Protein AF-J8DRV9-F1 (afdb_monomer)

Solvent-accessible surface area (backbone atoms only — not comparable to full-atom values): 4347 Å² total; per-residue (Å²): 130,86,84,82,65,93,71,75,63,46,77,48,77,50,78,43,84,48,101,82,61,68,50,75,50,78,49,75,49,77,74,81,86,79,64,94,86,58,50,73,65,55,52,54,51,48,52,49,53,53,48,57,52,48,53,51,53,49,53,58,57,53,62,76,72,114

Radius of gyration: 15.83 Å; Cα contacts (8 Å, |Δi|>4): 40; chains: 1; bounding box: 34×21×47 Å

Sequence (66 aa):
MPQFSELLDKITVEIKGKQQGSEMIFSQNIIVAHEEDWTKYDVEKALKGCHDGSEHGWNVMFMGLK

Organism: NCBI:txid1053206

Structure (mmCIF, N/CA/C/O backbone):
data_AF-J8DRV9-F1
#
_entry.id   AF-J8DRV9-F1
#
loop_
_atom_site.group_PDB
_atom_site.id
_atom_site.type_symbol
_atom_site.label_atom_id
_atom_site.label_alt_id
_atom_site.label_comp_id
_atom_site.label_asym_id
_atom_site.label_entity_id
_atom_site.label_seq_id
_atom_site.pdbx_PDB_ins_code
_atom_site.Cartn_x
_atom_site.Cartn_y
_atom_site.Cartn_z
_atom_site.occupancy
_atom_site.B_iso_or_equiv
_atom_site.auth_seq_id
_atom_site.auth_comp_id
_atom_site.auth_asym_id
_atom_site.auth_atom_id
_atom_site.pdbx_PDB_model_num
ATOM 1 N N . MET A 1 1 ? -2.752 -0.958 -22.283 1.00 39.66 1 MET A N 1
ATOM 2 C CA . MET A 1 1 ? -3.201 -2.228 -21.668 1.00 39.66 1 MET A CA 1
ATOM 3 C C . MET A 1 1 ? -2.661 -2.258 -20.250 1.00 39.66 1 MET A C 1
ATOM 5 O O . MET A 1 1 ? -1.524 -1.826 -20.099 1.00 39.66 1 MET A O 1
ATOM 9 N N . PRO A 1 2 ? -3.420 -2.691 -19.229 1.00 47.69 2 PRO A N 1
ATOM 10 C CA . PRO A 1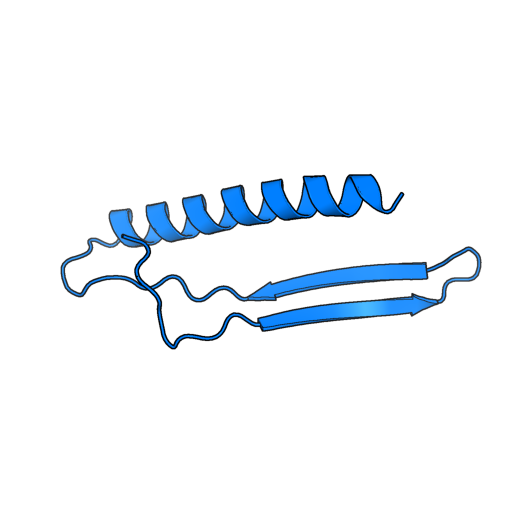 2 ? -2.847 -2.862 -17.899 1.00 47.69 2 PRO A CA 1
ATOM 11 C C . PRO A 1 2 ? -1.781 -3.957 -17.994 1.00 47.69 2 PRO A C 1
ATOM 13 O O . PRO A 1 2 ? -2.071 -5.043 -18.494 1.00 47.69 2 PRO A O 1
ATOM 16 N N . GLN A 1 3 ? -0.547 -3.663 -17.588 1.00 52.34 3 GLN A N 1
ATOM 17 C CA . GLN A 1 3 ? 0.441 -4.709 -17.342 1.00 52.34 3 GLN A CA 1
ATOM 18 C C . GLN A 1 3 ? -0.046 -5.479 -16.113 1.00 52.34 3 GLN A C 1
ATOM 20 O O . GLN A 1 3 ? -0.010 -4.964 -14.998 1.00 52.34 3 GLN A O 1
ATOM 25 N N . PHE A 1 4 ? -0.569 -6.684 -16.324 1.00 56.81 4 PHE A N 1
ATOM 26 C CA . PHE A 1 4 ? -0.834 -7.601 -15.226 1.00 56.81 4 PHE A CA 1
ATOM 27 C C . PHE A 1 4 ? 0.495 -8.223 -14.829 1.00 56.81 4 PHE A C 1
ATOM 29 O O . PHE A 1 4 ? 1.142 -8.895 -15.629 1.00 56.81 4 PHE A O 1
ATOM 36 N N . SER A 1 5 ? 0.914 -7.934 -13.607 1.00 64.50 5 SER A N 1
ATOM 37 C CA . SER A 1 5 ? 2.056 -8.579 -12.990 1.00 64.50 5 SER A CA 1
ATOM 38 C C . SER A 1 5 ? 1.573 -9.800 -12.211 1.00 64.50 5 SER A C 1
ATOM 40 O O . SER A 1 5 ? 0.528 -9.742 -11.567 1.00 64.50 5 SER A O 1
ATOM 42 N N . GLU A 1 6 ? 2.339 -10.891 -12.234 1.00 75.00 6 GLU A N 1
ATOM 43 C CA . GLU A 1 6 ? 2.165 -12.028 -11.309 1.00 75.00 6 GLU A CA 1
ATOM 44 C C . GLU A 1 6 ? 2.557 -11.642 -9.864 1.00 75.00 6 GLU A C 1
ATOM 46 O O . GLU A 1 6 ? 2.391 -12.422 -8.926 1.00 75.00 6 GLU A O 1
ATOM 51 N N . LEU A 1 7 ? 3.115 -10.440 -9.673 1.00 81.88 7 LEU A N 1
ATOM 52 C CA . LEU A 1 7 ? 3.482 -9.908 -8.369 1.00 81.88 7 LEU A CA 1
ATOM 53 C C . LEU A 1 7 ? 2.218 -9.629 -7.554 1.00 81.88 7 LEU A C 1
ATOM 55 O O . LEU A 1 7 ? 1.296 -8.949 -8.001 1.00 81.88 7 LEU A O 1
ATOM 59 N N . LEU A 1 8 ? 2.191 -10.178 -6.343 1.00 83.88 8 LEU A N 1
ATOM 60 C CA . LEU A 1 8 ? 1.052 -10.081 -5.446 1.00 83.88 8 LEU A CA 1
ATOM 61 C C . LEU A 1 8 ? 1.262 -8.950 -4.447 1.00 83.88 8 LEU A C 1
ATOM 63 O O . LEU A 1 8 ? 2.190 -8.983 -3.634 1.00 83.88 8 LEU A O 1
ATOM 67 N N . ASP A 1 9 ? 0.339 -7.999 -4.458 1.00 89.19 9 ASP A N 1
ATOM 68 C CA . ASP A 1 9 ? 0.221 -7.024 -3.386 1.00 89.19 9 ASP A CA 1
ATOM 69 C C . ASP A 1 9 ? -0.253 -7.707 -2.102 1.00 89.19 9 ASP A C 1
ATOM 71 O O . ASP A 1 9 ? -1.057 -8.646 -2.112 1.00 89.19 9 ASP A O 1
ATOM 75 N 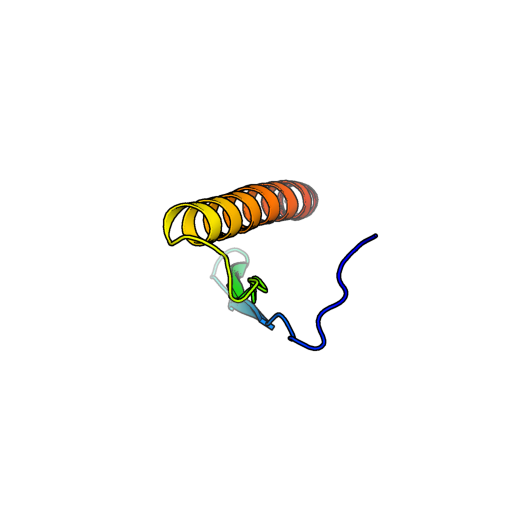N . LYS A 1 10 ? 0.216 -7.198 -0.963 1.00 93.88 10 LYS A N 1
ATOM 76 C CA . LYS A 1 10 ? -0.200 -7.684 0.352 1.00 93.88 10 LYS A CA 1
ATOM 77 C C . LYS A 1 10 ? -0.906 -6.580 1.116 1.00 93.88 10 LYS A C 1
ATOM 79 O O . LYS A 1 10 ? -0.299 -5.568 1.450 1.00 93.88 10 LYS A O 1
ATOM 84 N N . ILE A 1 11 ? -2.158 -6.829 1.484 1.00 95.38 11 ILE A N 1
ATOM 85 C CA . ILE A 1 11 ? -2.910 -5.993 2.421 1.00 95.38 11 ILE A CA 1
ATOM 86 C C . ILE A 1 11 ? -2.946 -6.693 3.777 1.00 95.38 11 ILE A C 1
ATOM 88 O O . ILE A 1 11 ? -3.208 -7.891 3.869 1.00 95.38 11 ILE A O 1
ATOM 92 N N . THR A 1 12 ? -2.669 -5.941 4.835 1.00 96.75 12 THR A N 1
ATOM 93 C CA . THR A 1 12 ? -2.789 -6.379 6.227 1.00 96.75 12 THR A CA 1
ATOM 94 C C . THR A 1 12 ? -3.715 -5.417 6.955 1.00 96.75 12 THR A C 1
ATOM 96 O O . THR A 1 12 ? -3.534 -4.202 6.885 1.00 96.75 12 THR A O 1
ATOM 99 N N . VAL A 1 13 ? -4.714 -5.968 7.645 1.00 96.06 13 VAL A N 1
ATOM 100 C CA . VAL A 1 13 ? -5.659 -5.204 8.461 1.00 96.06 13 VAL A CA 1
ATOM 101 C C . VAL A 1 13 ? -5.622 -5.757 9.874 1.00 96.06 13 VAL A C 1
ATOM 103 O O . VAL A 1 13 ? -5.964 -6.916 10.103 1.00 96.06 13 VAL A O 1
ATOM 106 N N . GLU A 1 14 ? -5.209 -4.929 10.824 1.00 97.19 14 GLU A N 1
ATOM 107 C CA . GLU A 1 14 ? -5.287 -5.246 12.245 1.00 97.19 14 GLU A CA 1
ATOM 108 C C . GLU A 1 14 ? -6.463 -4.493 12.861 1.00 97.19 14 GLU A C 1
ATOM 110 O O . GLU A 1 14 ? -6.560 -3.275 12.724 1.00 97.19 14 GLU A O 1
ATOM 115 N N . ILE A 1 15 ? -7.336 -5.203 13.575 1.00 95.12 15 ILE A N 1
ATOM 116 C CA . ILE A 1 15 ? -8.450 -4.601 14.313 1.00 95.12 15 ILE A CA 1
ATOM 117 C C . ILE A 1 15 ? -8.237 -4.863 15.799 1.00 95.12 15 ILE A C 1
ATOM 119 O O . ILE A 1 15 ? -8.133 -6.010 16.234 1.00 95.12 15 ILE A O 1
ATOM 123 N N . LYS A 1 16 ? -8.177 -3.789 16.584 1.00 95.31 16 LYS A N 1
ATOM 124 C CA . LYS A 1 16 ? -7.986 -3.833 18.035 1.00 95.31 16 LYS A CA 1
ATOM 125 C C . LYS A 1 16 ? -9.227 -3.264 18.709 1.00 95.31 16 LYS A C 1
ATOM 127 O O . LYS A 1 16 ? -9.609 -2.124 18.455 1.00 95.31 16 LYS A O 1
ATOM 132 N N . GLY A 1 17 ? -9.856 -4.046 19.584 1.00 93.69 17 GLY A N 1
ATOM 133 C CA . GLY A 1 17 ? -10.939 -3.545 20.428 1.00 93.69 17 GLY A CA 1
ATOM 134 C C . GLY A 1 17 ? -10.423 -2.470 21.389 1.00 93.69 17 GLY A C 1
ATOM 135 O O . GLY A 1 17 ? -9.347 -2.613 21.973 1.00 93.69 17 GLY A O 1
ATOM 136 N N . LYS A 1 18 ? -11.182 -1.389 21.555 1.00 93.25 18 LYS A N 1
ATOM 137 C CA . LYS A 1 18 ? -10.940 -0.333 22.547 1.00 93.25 18 LYS A CA 1
ATOM 138 C C . LYS A 1 18 ? -12.151 -0.249 23.481 1.00 93.25 18 LYS A C 1
ATOM 140 O O . LYS A 1 18 ? -13.209 -0.789 23.181 1.00 93.25 18 LYS A O 1
ATOM 145 N N . GLN A 1 19 ? -12.014 0.441 24.618 1.00 88.31 19 GLN A N 1
ATOM 146 C CA . GLN A 1 19 ? -13.139 0.643 25.550 1.00 88.31 19 GLN A CA 1
ATOM 147 C C . GLN A 1 19 ? -14.351 1.320 24.887 1.00 88.31 19 GLN A C 1
ATOM 149 O O . GLN A 1 19 ? -15.482 1.067 25.290 1.00 88.31 19 GLN A O 1
ATOM 154 N N . GLN A 1 20 ? -14.125 2.152 23.866 1.00 84.00 20 GLN A N 1
ATOM 155 C CA . GLN A 1 20 ? -15.169 2.723 23.017 1.00 84.00 20 GLN A CA 1
ATOM 156 C C . GLN A 1 20 ? -14.802 2.484 21.548 1.00 84.00 20 GLN A C 1
ATOM 158 O O . GLN A 1 20 ? -13.989 3.206 20.976 1.00 84.00 20 GLN A O 1
ATOM 163 N N . GLY A 1 21 ? -15.381 1.440 20.956 1.00 88.81 21 GLY A N 1
ATOM 164 C CA . GLY A 1 21 ? -15.210 1.104 19.541 1.00 88.81 21 GLY A CA 1
ATOM 165 C C . GLY A 1 21 ? -13.980 0.248 19.233 1.00 88.81 21 GLY A C 1
ATOM 166 O O . GLY A 1 21 ? -13.494 -0.521 20.064 1.00 88.81 21 GLY A O 1
ATOM 167 N N . SER A 1 22 ? -13.492 0.359 18.001 1.00 91.25 22 SER A N 1
ATOM 168 C CA . SER A 1 22 ? -12.360 -0.408 17.483 1.00 91.25 22 SER A CA 1
ATOM 169 C C . SER A 1 22 ? -11.379 0.497 16.751 1.00 91.25 22 SER A C 1
ATOM 171 O O . SER A 1 22 ? -11.780 1.398 16.020 1.00 91.25 22 SER A O 1
ATOM 173 N N . GLU A 1 23 ? -10.094 0.219 16.912 1.00 93.19 23 GLU A N 1
ATOM 174 C CA . GLU A 1 23 ? -9.016 0.824 16.137 1.00 93.19 23 GLU A CA 1
ATOM 175 C C . GLU A 1 23 ? -8.644 -0.124 14.993 1.00 93.19 23 GLU A C 1
ATOM 177 O O . GLU A 1 23 ? -8.361 -1.298 15.237 1.00 93.19 23 GLU A O 1
ATOM 182 N N . MET A 1 24 ? -8.649 0.382 13.759 1.00 93.44 24 MET A N 1
ATOM 183 C CA . MET A 1 24 ? -8.174 -0.341 12.581 1.00 93.44 24 MET A CA 1
ATOM 184 C C . MET A 1 24 ? -6.823 0.228 12.150 1.00 93.44 24 MET A C 1
ATOM 186 O O . MET A 1 24 ? -6.707 1.429 11.913 1.00 93.44 24 MET A O 1
ATOM 190 N N . ILE A 1 25 ? -5.824 -0.639 12.005 1.00 94.94 25 ILE A N 1
ATOM 191 C CA . I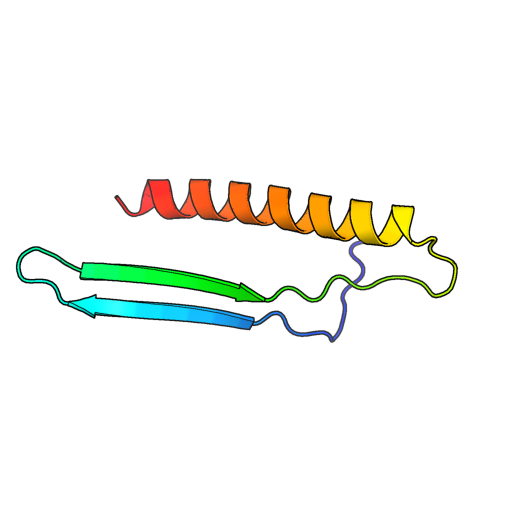LE A 1 25 ? -4.541 -0.316 11.379 1.00 94.94 25 ILE A CA 1
ATOM 192 C C . ILE A 1 25 ? -4.529 -1.007 10.020 1.00 94.94 25 ILE A C 1
ATOM 194 O O . ILE A 1 25 ? -4.575 -2.235 9.936 1.00 94.94 25 ILE A O 1
ATOM 198 N N . PHE A 1 26 ? -4.502 -0.208 8.958 1.00 95.06 26 PHE A N 1
ATOM 199 C CA . PHE A 1 26 ? -4.445 -0.685 7.582 1.00 95.06 26 PHE A CA 1
ATOM 200 C C . PHE A 1 26 ? -3.033 -0.509 7.029 1.00 95.06 26 PHE A C 1
ATOM 202 O O . PHE A 1 26 ? -2.423 0.548 7.185 1.00 95.06 26 PHE A O 1
ATOM 209 N N . SER A 1 27 ? -2.502 -1.536 6.376 1.00 95.25 27 SER A N 1
ATOM 210 C CA . SER A 1 27 ? -1.210 -1.478 5.695 1.00 95.25 27 SER A CA 1
ATOM 211 C C . SER A 1 27 ? -1.286 -2.218 4.369 1.00 95.25 27 SER A C 1
ATOM 213 O O . SER A 1 27 ? -1.730 -3.365 4.319 1.00 95.25 27 SER A O 1
ATOM 215 N N . GLN A 1 28 ? -0.819 -1.581 3.300 1.00 94.12 28 GLN A N 1
ATOM 216 C CA . GLN A 1 28 ? -0.707 -2.186 1.978 1.00 94.12 28 GLN A CA 1
ATOM 217 C C . GLN A 1 28 ? 0.749 -2.127 1.523 1.00 94.12 28 GLN A C 1
ATOM 219 O O . GLN A 1 28 ? 1.366 -1.066 1.529 1.00 94.12 28 GLN A O 1
ATOM 224 N N . ASN A 1 29 ? 1.284 -3.275 1.121 1.00 93.94 29 ASN A N 1
ATOM 225 C CA . ASN A 1 29 ? 2.562 -3.388 0.438 1.00 93.94 29 ASN A CA 1
ATOM 226 C C . ASN A 1 29 ? 2.289 -3.664 -1.042 1.00 93.94 29 ASN A C 1
ATOM 228 O O . ASN A 1 29 ? 1.697 -4.699 -1.360 1.00 93.94 29 ASN A O 1
ATOM 232 N N . ILE A 1 30 ? 2.691 -2.734 -1.908 1.00 90.75 30 ILE A N 1
ATOM 233 C CA . ILE A 1 30 ? 2.434 -2.776 -3.351 1.00 90.75 30 ILE A CA 1
ATOM 234 C C . ILE A 1 30 ? 3.740 -3.041 -4.080 1.00 90.75 30 ILE A C 1
ATOM 236 O O . ILE A 1 30 ? 4.747 -2.384 -3.802 1.00 90.75 30 ILE A 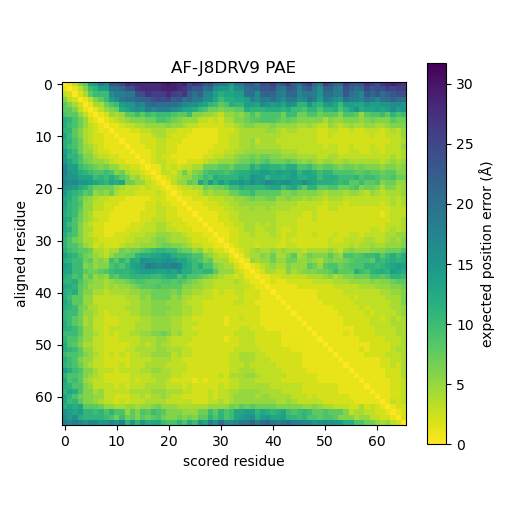O 1
ATOM 240 N N . ILE A 1 31 ? 3.716 -3.965 -5.037 1.00 89.75 31 ILE A N 1
ATOM 241 C CA . ILE A 1 31 ? 4.876 -4.219 -5.886 1.00 89.75 31 ILE A CA 1
ATOM 242 C C . ILE A 1 31 ? 4.714 -3.441 -7.192 1.00 89.75 31 ILE A C 1
ATOM 244 O O . ILE A 1 31 ? 3.962 -3.826 -8.085 1.00 89.75 31 ILE A O 1
ATOM 248 N N . VAL A 1 32 ? 5.457 -2.340 -7.318 1.00 87.62 32 VAL A N 1
ATOM 249 C CA . VAL A 1 32 ? 5.491 -1.546 -8.551 1.00 87.62 32 VAL A CA 1
ATOM 250 C C . VAL A 1 32 ? 6.495 -2.178 -9.509 1.00 87.62 32 VAL A C 1
ATOM 252 O O . VAL A 1 32 ? 7.705 -2.070 -9.311 1.00 87.62 32 VAL A O 1
ATOM 255 N N . ALA A 1 33 ? 5.987 -2.865 -10.533 1.00 83.75 33 ALA A N 1
ATOM 256 C CA . ALA A 1 33 ? 6.820 -3.389 -11.608 1.00 83.75 33 ALA A CA 1
ATOM 257 C C . ALA A 1 33 ? 7.549 -2.235 -12.317 1.00 83.75 33 ALA A C 1
ATOM 259 O O . ALA A 1 33 ? 6.959 -1.187 -12.583 1.00 83.75 33 ALA A O 1
ATOM 260 N N . HIS A 1 34 ? 8.828 -2.440 -12.617 1.00 82.06 34 HIS A N 1
ATOM 261 C CA . HIS A 1 34 ? 9.649 -1.512 -13.388 1.00 82.06 34 HIS A CA 1
ATOM 262 C C . HIS A 1 34 ? 10.319 -2.263 -14.543 1.00 82.06 34 HIS A C 1
ATOM 264 O O . HIS A 1 34 ? 10.510 -3.478 -14.468 1.00 82.06 34 HIS A O 1
ATOM 270 N N . GLU A 1 35 ? 10.680 -1.549 -15.607 1.00 80.75 35 GLU A N 1
ATOM 271 C CA . GLU A 1 35 ? 11.414 -2.119 -16.745 1.00 80.75 35 GLU A CA 1
ATOM 272 C C . GLU A 1 35 ? 12.932 -1.976 -16.526 1.00 80.75 35 GLU A C 1
ATOM 274 O O . GLU A 1 35 ? 13.372 -1.171 -15.700 1.00 80.75 35 GLU A O 1
ATOM 279 N N . GLU A 1 36 ? 13.743 -2.774 -17.231 1.00 79.62 36 GLU A N 1
ATOM 280 C CA . GLU A 1 36 ? 15.212 -2.768 -17.077 1.00 79.62 36 GLU A CA 1
ATOM 281 C C . GLU A 1 36 ? 15.850 -1.426 -17.480 1.00 79.62 36 GLU A C 1
ATOM 283 O O . GLU A 1 36 ? 16.844 -1.017 -16.884 1.00 79.62 36 GLU A O 1
ATOM 288 N N . ASP A 1 37 ? 15.237 -0.704 -18.423 1.00 90.50 37 ASP A N 1
ATOM 289 C CA . ASP A 1 37 ? 15.751 0.565 -18.957 1.00 90.50 37 ASP A CA 1
ATOM 290 C C . ASP A 1 37 ? 15.303 1.806 -18.160 1.00 90.50 37 ASP A C 1
ATOM 292 O O . ASP A 1 37 ? 15.604 2.942 -18.540 1.00 90.50 37 ASP A O 1
ATOM 296 N N . TRP A 1 38 ? 14.563 1.632 -17.059 1.00 91.25 38 TRP A N 1
ATOM 297 C CA . TRP A 1 38 ? 14.075 2.765 -16.273 1.00 91.25 38 TRP A CA 1
ATOM 298 C C . TRP A 1 38 ? 15.202 3.464 -15.525 1.00 91.25 38 TRP A C 1
ATOM 300 O O . TRP A 1 38 ? 16.015 2.850 -14.829 1.00 91.25 38 TRP A O 1
ATOM 310 N N . THR A 1 39 ? 15.207 4.796 -15.591 1.00 93.62 39 THR A N 1
ATOM 311 C CA . THR A 1 39 ? 16.105 5.573 -14.744 1.00 93.62 39 THR A CA 1
ATOM 312 C C . THR A 1 39 ? 15.612 5.549 -13.300 1.00 93.62 39 THR A C 1
ATOM 314 O O . THR A 1 39 ? 14.435 5.329 -13.009 1.00 93.62 39 THR A O 1
ATOM 317 N N . LYS A 1 40 ? 16.505 5.872 -12.361 1.00 92.19 40 LYS A N 1
ATOM 318 C CA . LYS A 1 40 ? 16.130 6.041 -10.951 1.00 92.19 40 LYS A CA 1
ATOM 319 C C . LYS A 1 40 ? 14.972 7.035 -10.770 1.00 92.19 40 LYS A C 1
ATOM 321 O O . LYS A 1 40 ? 14.108 6.815 -9.927 1.00 92.19 40 LYS A O 1
ATOM 326 N N . TYR A 1 41 ? 14.944 8.098 -11.575 1.00 94.19 41 TYR A N 1
ATOM 327 C CA . TYR A 1 41 ? 13.872 9.092 -11.543 1.00 94.19 41 TYR A CA 1
ATOM 328 C C . TYR A 1 41 ? 12.524 8.497 -11.973 1.00 94.19 41 TYR A C 1
ATOM 330 O O . TYR A 1 41 ? 11.506 8.776 -11.342 1.00 94.19 41 TYR A O 1
ATOM 338 N N . ASP A 1 42 ? 12.515 7.651 -13.005 1.00 92.00 42 ASP A N 1
ATOM 339 C CA . ASP A 1 42 ? 11.294 6.999 -13.490 1.00 92.00 42 ASP A CA 1
ATOM 340 C C . ASP A 1 42 ? 10.727 6.038 -12.440 1.00 92.00 42 ASP A C 1
ATOM 342 O O . ASP A 1 42 ? 9.529 6.077 -12.151 1.00 92.00 42 ASP A O 1
ATOM 346 N N . VAL A 1 43 ? 11.600 5.262 -11.785 1.00 90.69 43 VAL A N 1
ATOM 347 C CA . VAL A 1 43 ? 11.222 4.373 -10.674 1.00 90.69 43 VAL A CA 1
ATOM 348 C C . VAL A 1 43 ? 10.631 5.171 -9.510 1.00 90.69 43 VAL A C 1
ATOM 350 O O . VAL A 1 43 ? 9.540 4.855 -9.039 1.00 90.69 43 VAL A O 1
ATOM 353 N N . GLU A 1 44 ? 11.302 6.233 -9.055 1.00 93.31 44 GLU A N 1
ATOM 354 C CA . GLU A 1 44 ? 10.810 7.069 -7.949 1.00 93.31 44 GLU A CA 1
ATOM 355 C C . GLU A 1 44 ? 9.469 7.736 -8.279 1.00 93.31 44 GLU A C 1
ATOM 357 O O . GLU A 1 44 ? 8.567 7.791 -7.438 1.00 93.31 44 GLU A O 1
ATOM 362 N N . LYS A 1 45 ? 9.306 8.207 -9.519 1.00 93.81 45 LYS A N 1
ATOM 363 C CA . LYS A 1 45 ? 8.058 8.809 -9.989 1.00 93.81 45 LYS A CA 1
ATOM 364 C C . LYS A 1 45 ? 6.918 7.791 -10.026 1.00 93.81 45 LYS A C 1
ATOM 366 O O . LYS A 1 45 ? 5.809 8.127 -9.609 1.00 93.81 45 LYS A O 1
ATOM 371 N N . ALA A 1 46 ? 7.177 6.567 -10.486 1.00 91.25 46 ALA A N 1
ATOM 372 C CA . ALA A 1 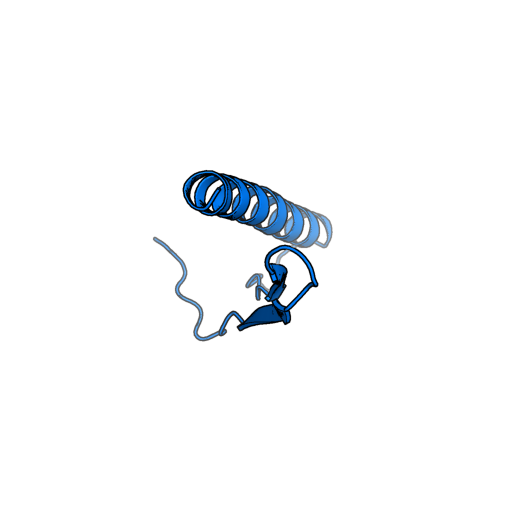46 ? 6.190 5.491 -10.505 1.00 91.25 46 ALA A CA 1
ATOM 373 C C . ALA A 1 46 ? 5.792 5.053 -9.087 1.00 91.25 46 ALA A C 1
ATOM 375 O O . ALA A 1 46 ? 4.600 4.939 -8.800 1.00 91.25 46 ALA A O 1
ATOM 376 N N . LEU A 1 47 ? 6.767 4.899 -8.181 1.00 92.38 47 LEU A N 1
ATOM 377 C CA . LEU A 1 47 ? 6.519 4.594 -6.768 1.00 92.38 47 LEU A CA 1
ATOM 378 C C . LEU A 1 47 ? 5.630 5.656 -6.120 1.00 92.38 47 LE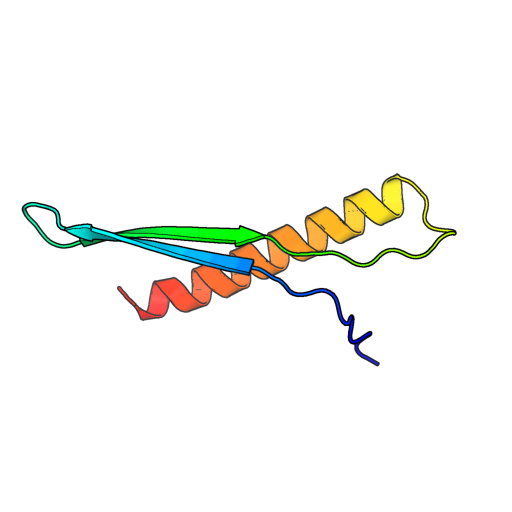U A C 1
ATOM 380 O O . LEU A 1 47 ? 4.626 5.320 -5.493 1.00 92.38 47 LEU A O 1
ATOM 384 N N . LYS A 1 48 ? 5.959 6.937 -6.318 1.00 93.94 48 LYS A N 1
ATOM 385 C CA . LYS A 1 48 ? 5.174 8.043 -5.767 1.00 93.94 48 LYS A CA 1
ATOM 386 C C . LYS A 1 48 ? 3.765 8.098 -6.356 1.00 93.94 48 LYS A C 1
ATOM 388 O O . LYS A 1 48 ? 2.802 8.229 -5.612 1.00 93.94 48 LYS A O 1
ATOM 393 N N . GLY A 1 49 ? 3.629 7.953 -7.674 1.00 94.25 49 GLY A N 1
ATOM 394 C CA . GLY A 1 49 ? 2.318 7.939 -8.325 1.00 94.25 49 GLY A CA 1
ATOM 395 C C . GLY A 1 49 ? 1.428 6.798 -7.825 1.00 94.25 49 GLY A C 1
ATOM 396 O O . GLY A 1 49 ? 0.244 7.009 -7.562 1.00 9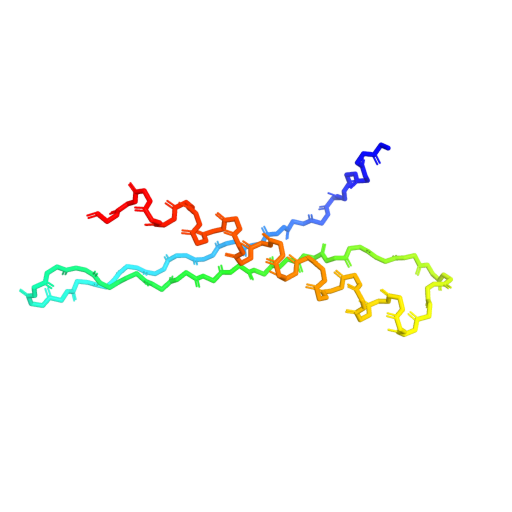4.25 49 GLY A O 1
ATOM 397 N N . CYS A 1 50 ? 2.004 5.607 -7.642 1.00 92.62 50 CYS A N 1
ATOM 398 C CA . CYS A 1 50 ? 1.290 4.456 -7.099 1.00 92.62 50 CYS A CA 1
ATOM 399 C C . CYS A 1 50 ? 0.888 4.666 -5.633 1.00 92.62 50 CYS A C 1
ATOM 401 O O . CYS A 1 50 ? -0.243 4.347 -5.259 1.00 92.62 50 CYS A O 1
ATOM 403 N N . HIS A 1 51 ? 1.789 5.224 -4.819 1.00 94.12 51 HIS A N 1
ATOM 404 C CA . HIS A 1 51 ? 1.525 5.570 -3.425 1.00 94.12 51 HIS A CA 1
ATOM 405 C C . HIS A 1 51 ? 0.372 6.573 -3.309 1.00 94.12 51 HIS A C 1
ATOM 407 O O . HIS A 1 51 ? -0.643 6.266 -2.688 1.00 94.12 51 HIS A O 1
ATOM 413 N N . ASP A 1 52 ? 0.492 7.731 -3.963 1.00 95.50 52 ASP A N 1
ATOM 414 C CA . ASP A 1 52 ? -0.468 8.832 -3.843 1.00 95.50 52 ASP A CA 1
ATOM 415 C C . ASP A 1 52 ? -1.853 8.420 -4.381 1.00 95.50 52 ASP A C 1
ATOM 417 O O . ASP A 1 52 ? -2.889 8.740 -3.794 1.00 95.50 52 ASP A O 1
ATOM 421 N N . GLY A 1 53 ? -1.883 7.645 -5.473 1.00 94.75 53 GLY A N 1
ATOM 422 C CA . GLY A 1 53 ? -3.121 7.100 -6.032 1.00 94.75 53 GLY A CA 1
ATOM 423 C C . GLY A 1 53 ? -3.797 6.079 -5.113 1.00 94.75 53 GLY A C 1
ATOM 424 O O . GLY A 1 53 ? -5.014 6.139 -4.918 1.00 94.75 53 GLY A O 1
ATOM 425 N N . SER A 1 54 ? -3.020 5.171 -4.516 1.00 93.75 54 SER A N 1
ATOM 426 C CA . SER A 1 54 ? -3.550 4.153 -3.598 1.00 93.75 54 SER A CA 1
ATOM 427 C C . SER A 1 54 ? -4.029 4.777 -2.291 1.00 93.75 54 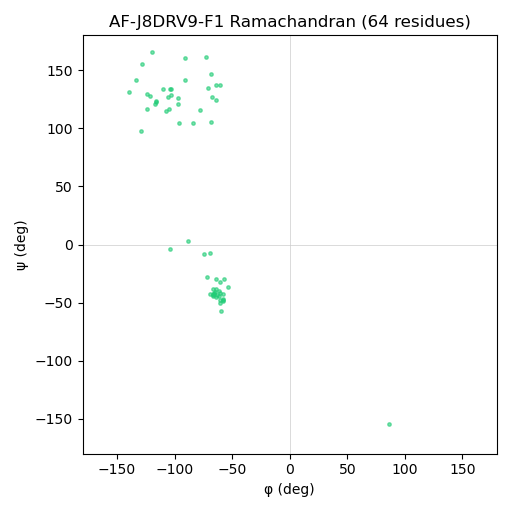SER A C 1
ATOM 429 O O . SER A 1 54 ? -5.119 4.453 -1.824 1.00 93.75 54 SER A O 1
ATOM 431 N N . GLU A 1 55 ? -3.269 5.721 -1.730 1.00 94.25 55 GLU A N 1
ATOM 432 C CA . GLU A 1 55 ? -3.661 6.483 -0.542 1.00 94.25 55 GLU A CA 1
ATOM 433 C C . GLU A 1 55 ? -4.977 7.233 -0.780 1.00 94.25 55 GLU A C 1
ATOM 435 O O . GLU A 1 55 ? -5.896 7.153 0.039 1.00 94.25 55 GLU A O 1
ATOM 440 N N . HIS A 1 56 ? -5.107 7.923 -1.917 1.00 95.00 56 HIS A N 1
ATOM 441 C CA . HIS A 1 56 ? -6.351 8.602 -2.264 1.00 95.00 56 HIS A CA 1
ATOM 442 C C . HIS A 1 56 ? -7.525 7.617 -2.381 1.00 95.00 56 HIS A C 1
ATOM 444 O O . HIS A 1 56 ? -8.580 7.847 -1.785 1.00 95.00 56 HIS A O 1
ATOM 450 N N . GLY A 1 57 ? -7.333 6.504 -3.097 1.00 94.31 57 GLY A N 1
ATOM 451 C CA . GLY A 1 57 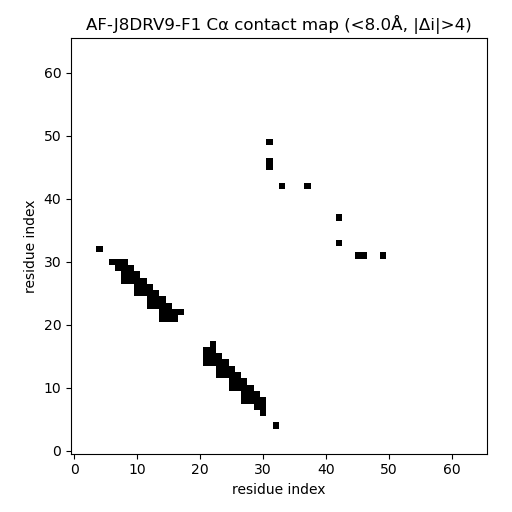? -8.355 5.471 -3.267 1.00 94.31 57 GLY A CA 1
ATOM 452 C C . GLY A 1 57 ? -8.834 4.893 -1.934 1.00 94.31 57 GLY A C 1
ATOM 453 O O . GLY A 1 57 ? -10.038 4.849 -1.675 1.00 94.31 57 GLY A O 1
ATOM 454 N N . TRP A 1 58 ? -7.909 4.522 -1.047 1.00 94.44 58 TRP A N 1
ATOM 455 C CA . TRP A 1 58 ? -8.258 3.998 0.274 1.00 94.44 58 TRP A CA 1
ATOM 456 C C . TRP A 1 58 ? -8.916 5.034 1.173 1.00 94.44 58 TRP A C 1
ATOM 458 O O . TRP A 1 58 ? -9.878 4.701 1.861 1.00 94.44 58 TRP A O 1
ATOM 468 N N . ASN A 1 59 ? -8.476 6.293 1.133 1.00 92.06 59 ASN A N 1
ATOM 469 C CA . ASN A 1 59 ? -9.136 7.364 1.875 1.00 92.06 59 ASN A CA 1
ATOM 470 C C . ASN A 1 59 ? -10.609 7.509 1.471 1.00 92.06 59 ASN A C 1
ATOM 472 O O . ASN A 1 59 ? -11.471 7.618 2.344 1.00 92.06 59 ASN A O 1
ATOM 476 N N . VAL A 1 60 ? -10.920 7.444 0.172 1.00 93.94 60 VAL A N 1
ATOM 477 C CA . VAL A 1 60 ? -12.310 7.450 -0.312 1.00 93.94 60 VAL A CA 1
ATOM 478 C C . VAL A 1 60 ? -13.089 6.241 0.209 1.00 93.94 60 VAL A C 1
ATOM 480 O O . VAL A 1 60 ? -14.202 6.405 0.707 1.00 93.94 60 VAL A O 1
ATOM 483 N N . MET A 1 61 ? -12.496 5.047 0.168 1.00 91.94 61 MET A N 1
ATOM 484 C CA . MET A 1 61 ? -13.136 3.828 0.675 1.00 91.94 61 MET A CA 1
ATOM 485 C C . MET A 1 61 ? -13.407 3.899 2.187 1.00 91.94 61 MET A C 1
ATOM 487 O O . MET A 1 61 ? -14.502 3.558 2.631 1.00 91.94 61 MET A O 1
ATOM 491 N N . PHE A 1 62 ? -12.451 4.385 2.986 1.00 91.62 62 PHE A N 1
ATOM 492 C CA . PHE A 1 62 ? -12.599 4.491 4.441 1.00 91.62 62 PHE A CA 1
ATOM 493 C C . PHE A 1 62 ? -13.559 5.596 4.875 1.00 91.62 62 PHE A C 1
ATOM 495 O O . PHE A 1 62 ? -14.187 5.463 5.924 1.00 91.62 62 PHE A O 1
ATOM 502 N N . MET A 1 63 ? -13.728 6.662 4.086 1.00 88.38 63 MET A N 1
ATOM 503 C CA . MET A 1 63 ? -14.777 7.652 4.352 1.00 88.38 63 MET A CA 1
ATOM 504 C C . MET A 1 63 ? -16.177 7.029 4.316 1.00 88.38 63 MET A C 1
ATOM 506 O O . MET A 1 63 ? -17.032 7.455 5.083 1.00 88.38 63 MET A O 1
ATOM 510 N N . GLY A 1 64 ? -16.397 6.005 3.486 1.00 82.25 64 GLY A N 1
ATOM 511 C CA . GLY A 1 64 ? -17.668 5.276 3.430 1.00 82.25 64 GLY A CA 1
ATOM 512 C C . GLY A 1 64 ? -17.925 4.326 4.607 1.00 82.25 64 GLY A C 1
ATOM 513 O O . GLY A 1 64 ? -19.020 3.780 4.699 1.00 82.25 64 GLY A O 1
ATOM 514 N N . LEU A 1 65 ? -16.938 4.105 5.485 1.00 80.56 65 LEU A N 1
ATOM 515 C CA . LEU A 1 65 ? -17.032 3.198 6.639 1.00 80.56 65 LEU A CA 1
ATOM 516 C C . LEU A 1 65 ? -17.216 3.923 7.984 1.00 80.56 65 LEU A C 1
ATOM 518 O O . LEU A 1 65 ? -17.336 3.252 9.010 1.00 80.56 65 LEU A O 1
ATOM 522 N N . LYS A 1 66 ? -17.187 5.261 7.993 1.00 62.22 66 LYS A N 1
ATOM 523 C CA . LYS A 1 66 ? -17.440 6.092 9.181 1.00 62.22 66 LYS A CA 1
ATOM 524 C C . LYS A 1 66 ? -18.931 6.308 9.395 1.00 62.22 66 LYS A C 1
ATOM 526 O O . LYS A 1 66 ? -19.330 6.305 10.579 1.00 62.22 66 LYS A O 1
#

Foldseek 3Di:
DPPDDPDDKDWDWDWADDPPGIDIDIDIDDDQDDDPPDDPVRVVVSVVVVVVVVVVVVVVVVVVVD

Mean predicted aligned error: 5.78 Å

Nearest PDB structures (foldseek):
  6xbw-assembly1_H  TM=5.076E-01  e=4.493E+00  Bos taurus
  4u1e-assembly1_G  TM=5.223E-01  e=5.824E+00  Saccharomyces cerevisiae S288C
  4rnd-assembly1_C  TM=3.212E-01  e=3.249E+00  Saccharomyces cerevisiae S288C
  4rnd-assembly1_A  TM=3.552E-01  e=4.493E+00  Saccharomyces cerevisiae S288C

Secondary structure (DSSP, 8-state):
-----SPPPEEEEEEEE-SSSEEEEEEEE------TT--HHHHHHHHHHHHHHHHHHHHHHHHTT-

pLDDT: mean 87.72, std 11.96, range [39.66, 97.19]